Protein AF-A0A1I2RCR9-F1 (afdb_monomer_lite)

Structure (mmCIF, N/CA/C/O backbone):
data_AF-A0A1I2RCR9-F1
#
_entry.id   AF-A0A1I2RCR9-F1
#
loop_
_atom_site.group_PDB
_atom_site.id
_atom_site.type_symbol
_atom_site.label_atom_id
_atom_site.label_alt_id
_atom_site.label_comp_id
_atom_site.label_asym_id
_atom_site.label_entity_id
_atom_site.label_seq_id
_atom_site.pdbx_PDB_ins_code
_atom_site.Cartn_x
_atom_site.Cartn_y
_atom_site.Cartn_z
_atom_site.occupancy
_atom_site.B_iso_or_equiv
_atom_site.auth_seq_id
_atom_site.auth_comp_id
_atom_site.auth_asym_id
_atom_site.auth_atom_id
_atom_site.pdbx_PDB_model_num
ATOM 1 N N . MET A 1 1 ? -7.537 3.005 23.509 1.00 64.56 1 MET A N 1
ATOM 2 C CA . MET A 1 1 ? -8.483 3.234 22.389 1.00 64.56 1 MET A CA 1
ATOM 3 C C . MET A 1 1 ? -7.760 2.767 21.145 1.00 64.56 1 MET A C 1
ATOM 5 O O . MET A 1 1 ? -6.593 3.099 21.031 1.00 64.56 1 MET A O 1
ATOM 9 N N . LYS A 1 2 ? -8.377 1.941 20.295 1.00 74.44 2 LYS A N 1
ATOM 10 C CA . LYS A 1 2 ? -7.700 1.404 19.105 1.00 74.44 2 LYS A CA 1
ATOM 11 C C . LYS A 1 2 ? -7.547 2.512 18.062 1.00 74.44 2 LYS A C 1
ATOM 13 O O . LYS A 1 2 ? -8.549 3.149 17.750 1.00 74.44 2 LYS A O 1
ATOM 18 N N . LYS A 1 3 ? -6.338 2.720 17.545 1.00 83.75 3 LYS A N 1
ATOM 19 C CA . LYS A 1 3 ? -6.055 3.643 16.440 1.00 83.75 3 LYS A CA 1
ATOM 20 C C . LYS A 1 3 ? -5.498 2.870 15.253 1.00 83.75 3 LYS A C 1
ATOM 22 O O . LYS A 1 3 ? -4.834 1.857 15.441 1.00 83.75 3 LYS A O 1
ATOM 27 N N . TYR A 1 4 ? -5.767 3.356 14.052 1.00 84.75 4 TYR A N 1
ATOM 28 C CA . TYR A 1 4 ? -5.251 2.796 12.808 1.00 84.75 4 TYR A CA 1
ATOM 29 C C . TYR A 1 4 ? -4.322 3.808 12.152 1.00 84.75 4 TYR A C 1
ATOM 31 O O . TYR A 1 4 ? -4.678 4.981 12.041 1.00 84.75 4 TYR A O 1
ATOM 39 N N . VAL A 1 5 ? -3.164 3.355 11.696 1.00 84.38 5 VAL A N 1
ATOM 40 C CA . VAL A 1 5 ? -2.170 4.178 11.007 1.00 84.38 5 VAL A CA 1
ATOM 41 C C . VAL A 1 5 ? -2.129 3.785 9.545 1.00 84.38 5 VAL A C 1
ATOM 43 O O . VAL A 1 5 ? -2.072 2.601 9.224 1.00 84.38 5 VAL A O 1
ATOM 46 N N . LEU A 1 6 ? -2.176 4.790 8.672 1.00 84.81 6 LEU A N 1
ATOM 47 C CA . LEU A 1 6 ? -1.880 4.674 7.250 1.00 84.81 6 LEU A CA 1
ATOM 48 C C . LEU A 1 6 ? -0.476 5.217 7.003 1.00 84.81 6 LEU A C 1
ATOM 50 O O . LEU A 1 6 ? -0.173 6.359 7.374 1.00 84.81 6 LEU A O 1
ATOM 54 N N . GLY A 1 7 ? 0.348 4.445 6.309 1.00 82.75 7 GLY A N 1
ATOM 55 C CA . GLY A 1 7 ? 1.680 4.904 5.954 1.00 82.75 7 GLY A CA 1
ATOM 56 C C . GLY A 1 7 ? 2.276 4.185 4.761 1.00 82.75 7 GLY A C 1
ATOM 57 O O . GLY A 1 7 ? 1.818 3.120 4.344 1.00 82.75 7 GLY A O 1
ATOM 58 N N . TRP A 1 8 ? 3.321 4.810 4.230 1.00 79.69 8 TRP A N 1
ATOM 59 C CA . TRP A 1 8 ? 4.216 4.206 3.257 1.00 79.69 8 TRP A CA 1
ATOM 60 C C . TRP A 1 8 ? 5.441 3.664 3.987 1.00 79.69 8 TRP A C 1
ATOM 62 O O . TRP A 1 8 ? 6.016 4.352 4.831 1.00 79.69 8 TRP A O 1
ATOM 72 N N . GLN A 1 9 ? 5.854 2.453 3.640 1.00 76.00 9 GLN A N 1
ATOM 73 C CA . GLN A 1 9 ? 7.101 1.861 4.102 1.00 76.00 9 GLN A CA 1
ATOM 74 C C . GLN A 1 9 ? 8.016 1.627 2.901 1.00 76.00 9 GLN A C 1
ATOM 76 O O . GLN A 1 9 ? 7.599 1.074 1.879 1.00 76.00 9 GLN A O 1
ATOM 81 N N . THR A 1 10 ? 9.263 2.068 3.000 1.00 65.62 10 THR A N 1
ATOM 82 C CA . THR A 1 10 ? 10.332 1.679 2.078 1.00 65.62 10 THR A CA 1
ATOM 83 C C . THR A 1 10 ? 10.786 0.276 2.455 1.00 65.62 10 THR A C 1
ATOM 85 O O . THR A 1 10 ? 11.050 -0.022 3.618 1.00 65.62 10 THR A O 1
ATOM 88 N N . THR A 1 11 ? 10.795 -0.634 1.490 1.00 62.06 11 THR A N 1
ATOM 89 C CA . THR A 1 11 ? 11.046 -2.044 1.789 1.00 62.06 11 THR A CA 1
ATOM 90 C C . THR A 1 11 ? 12.546 -2.266 1.904 1.00 62.06 11 THR A C 1
ATOM 92 O O . THR A 1 11 ? 13.232 -2.359 0.891 1.00 62.06 11 THR A O 1
ATOM 95 N N . GLU A 1 12 ? 13.076 -2.435 3.115 1.00 51.66 12 GLU A N 1
ATOM 96 C CA . GLU A 1 12 ? 14.262 -3.277 3.259 1.00 51.66 12 GLU A CA 1
ATOM 97 C C . GLU A 1 12 ? 13.791 -4.707 2.978 1.00 51.66 12 GLU A C 1
ATOM 99 O O . GLU A 1 12 ? 13.144 -5.336 3.820 1.00 51.66 12 GLU A O 1
ATOM 104 N N . CYS A 1 13 ? 13.994 -5.191 1.745 1.00 46.47 13 CYS A N 1
ATOM 105 C CA . CYS A 1 13 ? 13.607 -6.547 1.368 1.00 46.47 13 CYS A CA 1
ATOM 106 C C . CYS A 1 13 ? 14.036 -7.528 2.467 1.00 46.47 13 CYS A C 1
ATOM 108 O O . CYS A 1 13 ? 15.226 -7.653 2.747 1.00 46.47 13 CYS A O 1
ATOM 110 N N . TYR A 1 14 ? 13.061 -8.239 3.040 1.00 43.44 14 TYR A N 1
ATOM 111 C CA . TYR A 1 14 ? 13.222 -9.272 4.074 1.00 43.44 14 TYR A CA 1
ATOM 112 C C . TYR A 1 14 ? 13.350 -8.826 5.548 1.00 43.44 14 TYR A C 1
ATOM 114 O O . TYR A 1 14 ? 13.923 -9.562 6.352 1.00 43.44 14 TYR A O 1
ATOM 122 N N . GLY A 1 15 ? 12.752 -7.706 5.958 1.00 40.78 15 GLY A N 1
ATOM 123 C CA . GLY A 1 15 ? 12.534 -7.392 7.380 1.00 40.78 15 GLY A CA 1
ATOM 124 C C . GLY A 1 15 ? 11.124 -7.753 7.862 1.00 40.78 15 GLY A C 1
ATOM 125 O O . GLY A 1 15 ? 10.170 -7.061 7.530 1.00 40.78 15 GLY A O 1
ATOM 126 N N . SER A 1 16 ? 10.970 -8.811 8.665 1.00 40.97 16 SER A N 1
ATOM 127 C CA . SER A 1 16 ? 9.686 -9.318 9.203 1.00 40.97 16 SER A CA 1
ATOM 128 C C . SER A 1 16 ? 8.973 -8.405 10.209 1.00 40.97 16 SER A C 1
ATOM 130 O O . SER A 1 16 ? 8.082 -8.863 10.917 1.00 40.97 16 SER A O 1
ATOM 132 N N . TYR A 1 17 ? 9.364 -7.147 10.325 1.00 45.81 17 TYR A N 1
ATOM 133 C CA . TYR A 1 17 ? 8.777 -6.209 11.266 1.00 45.81 17 TYR A CA 1
ATOM 134 C C . TYR A 1 17 ? 8.761 -4.848 10.593 1.00 45.81 17 TYR A C 1
ATOM 136 O O . TYR A 1 17 ? 9.738 -4.473 9.946 1.00 45.81 17 TYR A O 1
ATOM 144 N N . LEU A 1 18 ? 7.643 -4.138 10.732 1.00 48.47 18 LEU A N 1
ATOM 145 C CA . LEU A 1 18 ? 7.477 -2.729 10.377 1.00 48.47 18 LEU A CA 1
ATOM 146 C C . LEU A 1 18 ? 8.472 -1.886 11.194 1.00 48.47 18 LEU A C 1
ATOM 148 O O . LEU A 1 18 ? 8.097 -1.228 12.154 1.00 48.47 18 LEU A O 1
ATOM 152 N N . GLN A 1 19 ? 9.766 -1.974 10.891 1.00 42.34 19 GLN A N 1
ATOM 153 C CA . GLN A 1 19 ? 10.791 -1.173 11.538 1.00 42.34 19 GLN A CA 1
ATOM 154 C C . GLN A 1 19 ? 10.815 0.199 10.874 1.00 42.34 19 GLN A C 1
ATOM 156 O O . GLN A 1 19 ? 11.082 0.321 9.682 1.00 42.34 19 GLN A O 1
ATOM 161 N N . SER A 1 20 ? 10.487 1.189 11.707 1.00 44.06 20 SER A N 1
ATOM 162 C CA . SER A 1 20 ? 10.472 2.635 11.482 1.00 44.06 20 SER A CA 1
ATOM 163 C C . SER A 1 20 ? 9.671 3.118 10.275 1.00 44.06 20 SER A C 1
ATOM 165 O O . SER A 1 20 ? 10.081 3.025 9.120 1.00 44.06 20 SER A O 1
ATOM 167 N N . LEU A 1 21 ? 8.533 3.735 10.582 1.00 49.56 21 LEU A N 1
ATOM 168 C CA . LEU A 1 21 ? 7.771 4.530 9.636 1.00 49.56 21 LEU A CA 1
ATOM 169 C C . LEU A 1 21 ? 8.546 5.809 9.327 1.00 49.56 21 LEU A C 1
ATOM 171 O O . LEU A 1 21 ? 8.487 6.771 10.086 1.00 49.56 21 LEU A O 1
ATOM 175 N N . ASP A 1 22 ? 9.239 5.859 8.194 1.00 46.59 22 ASP A N 1
ATOM 176 C CA . ASP A 1 22 ? 9.844 7.119 7.741 1.00 46.59 22 ASP A CA 1
ATOM 177 C C . ASP A 1 22 ? 8.773 8.174 7.382 1.00 46.59 22 ASP A C 1
ATOM 179 O O . ASP A 1 22 ? 9.067 9.370 7.317 1.00 46.59 22 ASP A O 1
ATOM 183 N N . LYS A 1 23 ? 7.510 7.755 7.184 1.00 52.72 23 LYS A N 1
ATOM 184 C CA . LYS A 1 23 ? 6.342 8.627 6.977 1.00 52.72 23 LYS A CA 1
ATOM 185 C C . LYS A 1 23 ? 5.047 8.022 7.531 1.00 52.72 23 LYS A C 1
ATOM 187 O O . LYS A 1 23 ? 4.285 7.372 6.809 1.00 52.72 23 LYS A O 1
ATOM 192 N N . GLU A 1 24 ? 4.725 8.328 8.784 1.00 59.59 24 GLU A N 1
ATOM 193 C CA . GLU A 1 24 ? 3.323 8.334 9.216 1.00 59.59 24 GLU A CA 1
ATOM 194 C C . GLU A 1 24 ? 2.549 9.316 8.334 1.00 59.59 24 GLU A C 1
ATOM 196 O O . GLU A 1 24 ? 2.867 10.506 8.275 1.00 59.59 24 GLU A O 1
ATOM 201 N N . THR A 1 25 ? 1.573 8.815 7.577 1.00 65.00 25 THR A N 1
ATOM 202 C CA . THR A 1 25 ? 0.829 9.662 6.636 1.00 65.00 25 THR A CA 1
ATOM 203 C C . THR A 1 25 ? -0.461 10.168 7.276 1.00 65.00 25 THR A C 1
ATOM 205 O O . THR A 1 25 ? -0.827 11.325 7.065 1.00 65.00 25 THR A O 1
ATOM 208 N N . ALA A 1 26 ? -1.133 9.334 8.081 1.00 79.44 26 ALA A N 1
ATOM 209 C CA . ALA A 1 26 ? -2.299 9.727 8.872 1.00 79.44 26 ALA A CA 1
ATOM 210 C C . ALA A 1 26 ? -2.688 8.683 9.940 1.00 79.44 26 ALA A C 1
ATOM 212 O O . ALA A 1 26 ? -2.534 7.480 9.728 1.00 79.44 26 ALA A O 1
ATOM 213 N N . GLU A 1 27 ? -3.286 9.156 11.038 1.00 86.19 27 GLU A N 1
ATOM 214 C CA . GLU A 1 27 ? -3.943 8.344 12.073 1.00 86.19 27 GLU A CA 1
ATOM 215 C C . GLU A 1 27 ? -5.473 8.428 11.966 1.00 86.19 27 GLU A C 1
ATOM 217 O O . GLU A 1 27 ? -6.027 9.479 11.631 1.00 86.19 27 GLU A O 1
ATOM 222 N N . PHE A 1 28 ? -6.163 7.341 12.317 1.00 88.88 28 PHE A N 1
ATOM 223 C CA . PHE A 1 28 ? -7.622 7.235 12.276 1.00 88.88 28 PHE A CA 1
ATOM 224 C C . PHE A 1 28 ? -8.180 6.508 13.501 1.00 88.88 28 PHE A C 1
ATOM 226 O O . PHE A 1 28 ? -7.619 5.514 13.966 1.00 88.88 28 PHE A O 1
ATOM 233 N N . ASP A 1 29 ? -9.355 6.933 13.968 1.00 89.06 29 ASP A N 1
ATOM 234 C CA . ASP A 1 29 ? -10.048 6.299 15.099 1.00 89.06 29 ASP A CA 1
ATOM 235 C C . ASP A 1 29 ? -10.746 4.984 14.709 1.00 89.06 29 ASP A C 1
ATOM 237 O O . ASP A 1 29 ? -11.167 4.202 15.566 1.00 89.06 29 ASP A O 1
ATOM 241 N N . ASN A 1 30 ? -10.923 4.726 13.408 1.00 89.31 30 ASN A N 1
ATOM 242 C CA . ASN A 1 30 ? -11.547 3.502 12.920 1.00 89.31 30 ASN A CA 1
ATOM 243 C C . ASN A 1 30 ? -11.029 3.056 11.545 1.00 89.31 30 ASN A C 1
ATOM 245 O O . ASN A 1 30 ? -10.624 3.854 10.702 1.00 89.31 30 ASN A O 1
ATOM 249 N N . LEU A 1 31 ? -11.137 1.748 11.297 1.00 88.56 31 LEU A N 1
ATOM 250 C CA . LEU A 1 31 ? -10.667 1.107 10.068 1.00 88.56 31 LEU A CA 1
ATOM 251 C C . LEU A 1 31 ? -11.378 1.616 8.806 1.00 88.56 31 LEU A C 1
ATOM 253 O O . LEU A 1 31 ? -10.799 1.613 7.723 1.00 88.56 31 LEU A O 1
ATOM 257 N N . LYS A 1 32 ? -12.645 2.035 8.913 1.00 91.69 32 LYS A N 1
ATOM 258 C CA . LYS A 1 32 ? -13.416 2.503 7.754 1.00 91.69 32 LYS A CA 1
ATOM 259 C C . LYS A 1 32 ? -12.834 3.804 7.201 1.00 91.69 32 LYS A C 1
ATOM 261 O O . LYS A 1 32 ? -12.738 3.949 5.985 1.00 91.69 32 LYS A O 1
ATOM 266 N N . GLU A 1 33 ? -12.446 4.725 8.075 1.00 91.69 33 GLU A N 1
ATOM 267 C CA . GLU A 1 33 ? -11.780 5.971 7.689 1.00 91.69 33 GLU A CA 1
ATOM 268 C C . GLU A 1 33 ? -10.384 5.714 7.125 1.00 91.69 33 GLU A C 1
ATOM 270 O O . GLU A 1 33 ? -10.071 6.230 6.052 1.00 91.69 33 GLU A O 1
ATOM 275 N N . ALA A 1 34 ? -9.605 4.837 7.767 1.00 89.56 34 ALA A N 1
ATOM 276 C CA . ALA A 1 34 ? -8.291 4.436 7.267 1.00 89.56 34 ALA A CA 1
ATOM 277 C C . ALA A 1 34 ? -8.374 3.837 5.851 1.00 89.56 34 ALA A C 1
ATOM 279 O O . ALA A 1 34 ? -7.610 4.223 4.970 1.00 89.56 34 ALA A O 1
ATOM 280 N N . LYS A 1 35 ? -9.359 2.966 5.583 1.00 89.75 35 LYS A N 1
ATOM 281 C CA . LYS A 1 35 ? -9.598 2.388 4.246 1.00 89.75 35 LYS A CA 1
ATOM 282 C C . LYS A 1 35 ? -10.003 3.431 3.207 1.00 89.75 35 LYS A C 1
ATOM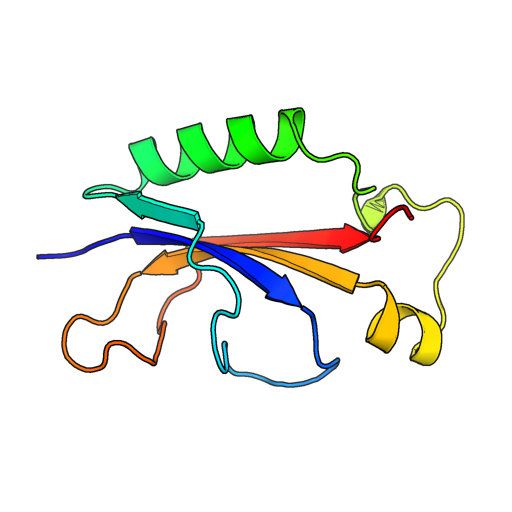 284 O O . LYS A 1 35 ? -9.524 3.392 2.079 1.00 89.75 35 LYS A O 1
ATOM 289 N N . ALA A 1 36 ? -10.849 4.393 3.577 1.00 91.31 36 ALA A N 1
ATOM 290 C CA . ALA A 1 36 ? -11.219 5.475 2.667 1.00 91.31 36 ALA A CA 1
ATOM 291 C C . ALA A 1 36 ? -10.017 6.371 2.312 1.00 91.31 36 ALA A C 1
ATOM 293 O O . ALA A 1 36 ? -9.904 6.834 1.175 1.00 91.31 36 ALA A O 1
ATOM 294 N N . ALA A 1 37 ? -9.118 6.611 3.271 1.00 89.81 37 ALA A N 1
ATOM 295 C CA . ALA A 1 37 ? -7.876 7.340 3.037 1.00 89.81 37 ALA A CA 1
ATOM 296 C C . ALA A 1 37 ? -6.884 6.531 2.192 1.00 89.81 37 ALA A C 1
ATOM 298 O O . ALA A 1 37 ? -6.303 7.089 1.266 1.00 89.81 37 ALA A O 1
ATOM 299 N N . PHE A 1 38 ? -6.767 5.226 2.437 1.00 88.88 38 PHE A N 1
ATOM 300 C CA . PHE A 1 38 ? -5.967 4.306 1.629 1.00 88.88 38 PHE A CA 1
ATOM 301 C C . PHE A 1 38 ? -6.393 4.348 0.158 1.00 88.88 38 PHE A C 1
ATOM 303 O O . PHE A 1 38 ? -5.574 4.640 -0.706 1.00 88.88 38 PHE A O 1
ATOM 310 N N . ASP A 1 39 ? -7.688 4.205 -0.140 1.00 88.38 39 ASP A N 1
ATOM 311 C CA . ASP A 1 39 ? -8.205 4.296 -1.515 1.00 88.38 39 ASP A CA 1
ATOM 312 C C . ASP A 1 39 ? -7.931 5.656 -2.177 1.00 88.38 39 ASP A C 1
ATOM 314 O O . ASP A 1 39 ? -7.794 5.755 -3.400 1.00 88.38 39 ASP A O 1
ATOM 318 N N . LYS A 1 40 ? -7.907 6.735 -1.388 1.00 88.56 40 LYS A N 1
ATOM 319 C CA . LYS A 1 40 ? -7.587 8.077 -1.881 1.00 88.56 40 LYS A CA 1
ATOM 320 C C . LYS A 1 40 ? -6.099 8.201 -2.197 1.00 88.56 40 LYS A C 1
ATOM 322 O O . LYS A 1 40 ? -5.765 8.745 -3.247 1.00 88.56 40 LYS A O 1
ATOM 327 N N . GLU A 1 41 ? -5.244 7.688 -1.322 1.00 86.12 41 GLU A N 1
ATOM 328 C CA . GLU A 1 41 ? -3.794 7.655 -1.506 1.00 86.12 41 GLU A CA 1
ATOM 329 C C . GLU A 1 41 ? -3.427 6.823 -2.740 1.00 86.12 41 GLU A C 1
ATOM 331 O O . GLU A 1 41 ? -2.668 7.283 -3.589 1.00 86.12 41 GLU A O 1
ATOM 336 N N . LEU A 1 42 ? -4.081 5.672 -2.935 1.00 83.19 42 LEU A N 1
ATOM 337 C CA . LEU A 1 42 ? -3.934 4.847 -4.138 1.00 83.19 42 LEU A CA 1
ATOM 338 C C . LEU A 1 42 ? -4.291 5.572 -5.434 1.00 83.19 42 LEU A C 1
ATOM 340 O O . LEU A 1 42 ? -3.669 5.352 -6.466 1.00 83.19 42 LEU A O 1
ATOM 344 N N . LYS A 1 43 ? -5.303 6.439 -5.411 1.00 84.81 43 LYS A N 1
ATOM 345 C CA . LYS A 1 43 ? -5.679 7.229 -6.593 1.00 84.81 43 LYS A CA 1
ATOM 346 C C . LYS A 1 43 ? -4.748 8.415 -6.831 1.00 84.81 43 LYS A C 1
ATOM 348 O O . LYS A 1 43 ? -4.752 8.968 -7.928 1.00 84.81 43 LYS A O 1
ATOM 353 N N . ALA A 1 44 ? -4.032 8.851 -5.799 1.00 85.00 44 ALA A N 1
ATOM 354 C CA . ALA A 1 44 ? -3.138 9.999 -5.850 1.00 85.00 44 ALA A CA 1
ATOM 355 C C . ALA A 1 44 ? -1.687 9.603 -6.149 1.00 85.00 44 ALA A C 1
ATOM 357 O O . ALA A 1 44 ? -0.946 10.414 -6.712 1.00 85.00 44 ALA A O 1
ATOM 358 N N . THR A 1 45 ? -1.281 8.386 -5.777 1.00 83.50 45 THR A N 1
ATOM 359 C CA . THR A 1 45 ? 0.077 7.905 -6.008 1.00 83.50 45 THR A CA 1
ATOM 360 C C . THR A 1 45 ? 0.363 7.761 -7.497 1.00 83.50 45 THR A C 1
ATOM 362 O O . THR A 1 45 ? -0.508 7.438 -8.306 1.00 83.50 45 THR A O 1
ATOM 365 N N . ARG A 1 46 ? 1.617 8.029 -7.859 1.00 85.50 46 ARG A N 1
ATOM 366 C CA . ARG A 1 46 ? 2.137 7.780 -9.205 1.00 85.50 46 ARG A CA 1
ATOM 367 C C . ARG A 1 46 ? 2.774 6.408 -9.330 1.00 85.50 46 ARG A C 1
ATOM 369 O O . ARG A 1 46 ? 3.169 6.072 -10.435 1.00 85.50 46 ARG A O 1
ATOM 376 N N . ASN A 1 47 ? 2.897 5.662 -8.235 1.00 87.50 47 ASN A N 1
ATOM 377 C CA . ASN A 1 47 ? 3.572 4.371 -8.187 1.00 87.50 47 ASN A CA 1
ATOM 378 C C . ASN A 1 47 ? 2.764 3.294 -8.923 1.00 87.50 47 ASN A C 1
ATOM 380 O O . ASN A 1 47 ? 1.531 3.312 -8.909 1.00 87.50 47 ASN A O 1
ATOM 384 N N . THR A 1 48 ? 3.454 2.336 -9.536 1.00 88.81 48 THR A N 1
ATOM 385 C CA . THR A 1 48 ? 2.809 1.209 -10.226 1.00 88.81 48 THR A CA 1
ATOM 386 C C . THR A 1 48 ? 2.584 0.086 -9.232 1.00 88.81 48 THR A C 1
ATOM 388 O O . THR A 1 48 ? 3.467 -0.218 -8.441 1.00 88.81 48 THR A O 1
ATOM 391 N N . LYS A 1 49 ? 1.427 -0.570 -9.242 1.00 87.69 49 LYS A N 1
ATOM 392 C CA . LYS A 1 49 ? 1.244 -1.763 -8.413 1.00 87.69 49 LYS A CA 1
ATOM 393 C C . LYS A 1 49 ? 2.179 -2.871 -8.900 1.00 87.69 49 LYS A C 1
ATOM 395 O O . LYS A 1 49 ? 2.258 -3.102 -10.101 1.00 87.69 49 LYS A O 1
ATOM 400 N N . VAL A 1 50 ? 2.861 -3.581 -8.000 1.00 86.38 5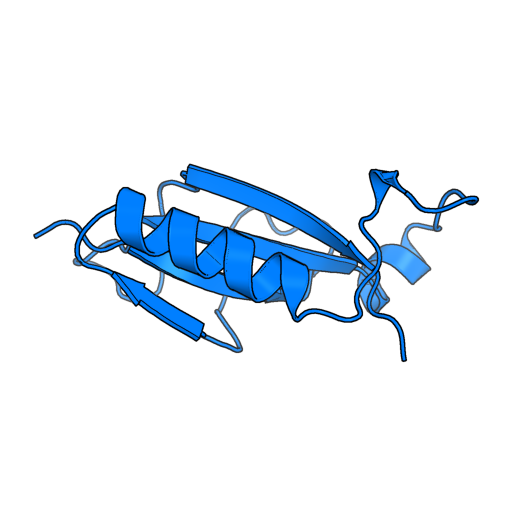0 VAL A N 1
ATOM 401 C CA . VAL A 1 50 ? 3.832 -4.621 -8.406 1.00 86.38 50 VAL A CA 1
ATOM 402 C C . VAL A 1 50 ? 3.174 -5.718 -9.253 1.00 86.38 50 VAL A C 1
ATOM 404 O O . VAL A 1 50 ? 3.783 -6.208 -10.196 1.00 86.38 50 VAL A O 1
ATOM 407 N N . SER A 1 51 ? 1.903 -6.048 -8.991 1.00 87.50 51 SER A N 1
ATOM 408 C CA . SER A 1 51 ? 1.133 -7.001 -9.810 1.00 87.50 51 SER A CA 1
ATOM 409 C C . SER A 1 51 ? 0.875 -6.548 -11.248 1.00 87.50 51 SER A C 1
ATOM 411 O O . SER A 1 51 ? 0.473 -7.369 -12.069 1.00 87.50 51 SER A O 1
ATOM 413 N N . ASP A 1 52 ? 1.054 -5.258 -11.529 1.00 91.44 52 ASP A N 1
ATOM 414 C CA . ASP A 1 52 ? 0.743 -4.631 -12.812 1.00 91.44 52 ASP A CA 1
ATOM 415 C C . ASP A 1 52 ? 2.016 -4.346 -13.631 1.00 91.44 52 ASP A C 1
ATOM 417 O O . ASP A 1 52 ? 1.923 -3.806 -14.735 1.00 91.44 52 ASP A O 1
ATOM 421 N N . LEU A 1 53 ? 3.200 -4.700 -13.111 1.00 90.06 53 LEU A N 1
ATOM 422 C CA . LEU A 1 53 ? 4.455 -4.637 -13.860 1.00 90.06 53 LEU A CA 1
ATOM 423 C C . LEU A 1 53 ? 4.435 -5.648 -15.016 1.00 90.06 53 LEU A C 1
ATOM 425 O O . LEU A 1 53 ? 3.949 -6.771 -14.883 1.00 90.06 53 LEU A O 1
ATOM 429 N N . ASP A 1 54 ? 4.989 -5.256 -16.161 1.00 93.88 54 ASP A N 1
ATOM 430 C CA . ASP A 1 54 ? 5.133 -6.103 -17.351 1.00 93.88 54 ASP A CA 1
ATOM 431 C C . ASP A 1 54 ? 6.452 -6.898 -17.372 1.00 93.88 54 ASP A C 1
ATOM 433 O O . ASP A 1 54 ? 6.769 -7.577 -18.352 1.00 93.88 54 ASP A O 1
ATOM 437 N N . TYR A 1 55 ? 7.200 -6.845 -16.271 1.00 90.81 55 TYR A N 1
ATOM 438 C CA . TYR A 1 55 ? 8.445 -7.563 -16.035 1.00 90.81 55 TYR A CA 1
ATOM 439 C C . TYR A 1 55 ? 8.501 -8.098 -14.600 1.00 90.81 55 TYR A C 1
ATOM 441 O O . TYR A 1 55 ? 7.726 -7.695 -13.735 1.00 90.81 55 TYR A O 1
ATOM 449 N N . ASP A 1 56 ? 9.440 -9.009 -14.363 1.00 90.50 56 ASP A N 1
ATOM 450 C CA . ASP A 1 56 ? 9.730 -9.557 -13.041 1.00 90.50 56 ASP A CA 1
ATOM 451 C C . ASP A 1 56 ? 10.999 -8.874 -12.497 1.00 90.50 56 ASP A C 1
ATOM 453 O O . ASP A 1 56 ? 12.085 -9.123 -13.036 1.00 90.50 56 ASP A O 1
ATOM 457 N N . PRO A 1 57 ? 10.885 -7.940 -11.532 1.00 86.62 57 PRO A N 1
ATOM 458 C CA . PRO A 1 57 ? 12.033 -7.217 -11.000 1.00 86.62 57 PRO A CA 1
ATOM 459 C C . PRO A 1 57 ? 12.991 -8.159 -10.272 1.00 86.62 57 PRO A C 1
ATOM 461 O O . PRO A 1 57 ? 12.581 -9.039 -9.518 1.00 86.62 57 PRO A O 1
ATOM 464 N N . SER A 1 58 ? 14.292 -7.943 -10.445 1.00 87.62 58 SER A N 1
ATOM 465 C CA . SER A 1 58 ? 15.303 -8.663 -9.672 1.00 87.62 58 SER A CA 1
ATOM 466 C C . SER A 1 58 ? 15.239 -8.310 -8.182 1.00 87.62 58 SER A C 1
ATOM 468 O O . SER A 1 58 ? 14.715 -7.266 -7.787 1.00 87.62 58 SER A O 1
ATOM 470 N N . ASP A 1 59 ? 15.842 -9.155 -7.342 1.00 84.25 59 ASP A N 1
ATOM 471 C CA . ASP A 1 59 ? 15.954 -8.902 -5.900 1.00 84.25 59 ASP A CA 1
ATOM 472 C C . ASP A 1 59 ? 16.612 -7.547 -5.588 1.00 84.25 59 ASP A C 1
ATOM 474 O O . ASP A 1 59 ? 16.253 -6.897 -4.608 1.00 84.25 59 ASP A O 1
ATOM 478 N N . ASP A 1 60 ? 17.585 -7.129 -6.402 1.00 83.75 60 ASP A N 1
ATOM 479 C CA . ASP A 1 60 ? 18.286 -5.853 -6.239 1.00 83.75 60 ASP A CA 1
ATOM 480 C C . ASP A 1 60 ? 17.371 -4.673 -6.579 1.00 83.75 60 ASP A C 1
ATOM 482 O O . ASP A 1 60 ? 17.247 -3.726 -5.804 1.00 83.75 60 ASP A O 1
ATOM 486 N N . GLU A 1 61 ? 16.632 -4.763 -7.686 1.00 84.44 61 GLU A N 1
ATOM 487 C CA . GLU A 1 61 ? 15.688 -3.711 -8.053 1.00 84.44 61 GLU A CA 1
ATOM 488 C C . GLU A 1 61 ? 14.526 -3.630 -7.051 1.00 84.44 61 GLU A C 1
ATOM 490 O O . GLU A 1 61 ? 14.100 -2.527 -6.712 1.00 84.44 61 GLU A O 1
ATOM 495 N N . CYS A 1 62 ? 14.059 -4.763 -6.516 1.00 83.38 62 CYS A N 1
ATOM 496 C CA . CYS A 1 62 ? 13.065 -4.789 -5.442 1.00 83.38 62 CYS A CA 1
ATOM 497 C C . CYS A 1 62 ? 13.559 -4.066 -4.181 1.00 83.38 62 CYS A C 1
ATOM 499 O O . CYS A 1 62 ? 12.799 -3.303 -3.588 1.00 83.38 62 CYS A O 1
ATOM 501 N N . ARG A 1 63 ? 14.829 -4.250 -3.789 1.00 78.31 63 ARG A N 1
ATOM 502 C CA . ARG A 1 63 ? 15.422 -3.579 -2.611 1.00 78.31 63 ARG A CA 1
ATOM 503 C C . ARG A 1 63 ? 15.428 -2.066 -2.728 1.00 78.31 63 ARG A C 1
ATOM 505 O O . ARG A 1 63 ? 15.399 -1.380 -1.713 1.00 78.31 63 ARG A O 1
ATOM 512 N N . HIS A 1 64 ? 15.514 -1.558 -3.950 1.00 78.50 64 HIS A N 1
ATOM 513 C CA . HIS A 1 64 ? 15.674 -0.133 -4.196 1.00 78.50 64 HIS A CA 1
ATOM 514 C C . HIS A 1 64 ? 14.378 0.565 -4.603 1.00 78.50 64 HIS A C 1
ATOM 516 O O . HIS A 1 6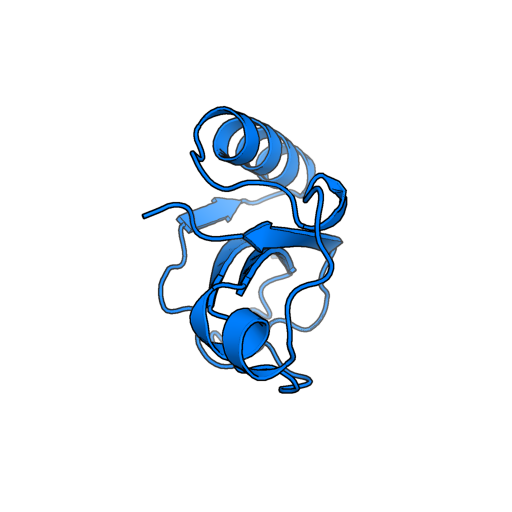4 ? 14.224 1.749 -4.317 1.00 78.50 64 HIS A O 1
ATOM 522 N N . ASN A 1 65 ? 13.439 -0.153 -5.222 1.00 82.69 65 ASN A N 1
ATOM 523 C CA . ASN A 1 65 ? 12.284 0.462 -5.878 1.00 82.69 65 ASN A CA 1
ATOM 524 C C . ASN A 1 65 ? 10.932 -0.038 -5.363 1.00 82.69 65 ASN A C 1
ATOM 526 O O . ASN A 1 65 ? 9.897 0.422 -5.844 1.00 82.69 65 ASN A O 1
ATOM 530 N N . LEU A 1 66 ? 10.903 -0.958 -4.395 1.00 83.44 66 LEU A N 1
ATOM 531 C CA . LEU A 1 66 ? 9.656 -1.448 -3.815 1.00 83.44 66 LEU A CA 1
ATOM 532 C C . LEU A 1 66 ? 9.295 -0.649 -2.559 1.00 83.44 66 LEU A C 1
ATOM 534 O O . LEU A 1 66 ? 10.086 -0.500 -1.624 1.00 83.44 66 LEU A O 1
ATOM 538 N N . THR A 1 67 ? 8.057 -0.176 -2.509 1.00 81.50 67 THR A N 1
ATOM 539 C CA . THR A 1 67 ? 7.437 0.425 -1.328 1.00 81.50 67 THR A CA 1
ATOM 540 C C . THR A 1 67 ? 6.098 -0.240 -1.048 1.00 81.50 67 THR A C 1
ATOM 542 O O . THR A 1 67 ? 5.447 -0.766 -1.949 1.00 81.50 67 THR A O 1
ATOM 545 N N . ASN A 1 68 ? 5.668 -0.219 0.203 1.00 83.69 68 ASN A N 1
ATOM 546 C CA . ASN A 1 68 ? 4.392 -0.766 0.621 1.00 83.69 68 ASN A CA 1
ATOM 547 C C . ASN A 1 68 ? 3.499 0.348 1.173 1.00 83.69 68 ASN A C 1
ATOM 549 O O . ASN A 1 68 ? 3.958 1.150 1.985 1.00 83.69 68 ASN A O 1
ATOM 553 N N . LEU A 1 69 ? 2.235 0.391 0.748 1.00 84.19 69 LEU A N 1
ATOM 554 C CA . LEU A 1 69 ? 1.201 1.160 1.442 1.00 84.19 69 LEU A CA 1
ATOM 555 C C . LEU A 1 69 ? 0.464 0.205 2.373 1.00 84.19 69 LEU A C 1
ATOM 557 O O . LEU A 1 69 ? -0.045 -0.819 1.907 1.00 84.19 69 LEU A O 1
ATOM 561 N N . TYR A 1 70 ? 0.348 0.559 3.649 1.00 84.12 70 TYR A N 1
ATOM 562 C CA . TYR A 1 70 ? -0.307 -0.286 4.643 1.00 84.12 70 TYR A CA 1
ATOM 563 C C . TYR A 1 70 ? -1.260 0.495 5.549 1.00 84.12 70 TYR A C 1
ATOM 565 O O . TYR A 1 70 ? -1.116 1.698 5.762 1.00 84.12 70 TYR A O 1
ATOM 573 N N . ILE A 1 71 ? -2.223 -0.233 6.111 1.00 86.12 71 ILE A N 1
ATOM 574 C CA . ILE A 1 71 ? -2.978 0.145 7.302 1.00 86.12 71 ILE A CA 1
ATOM 575 C C . ILE A 1 71 ? -2.597 -0.836 8.403 1.00 86.12 71 ILE A C 1
ATOM 577 O O . ILE A 1 71 ? -2.761 -2.045 8.219 1.00 86.12 71 ILE A O 1
ATOM 581 N N . ALA A 1 72 ? -2.156 -0.331 9.548 1.00 83.38 72 ALA A N 1
ATOM 582 C CA . ALA A 1 72 ? -1.890 -1.157 10.718 1.00 83.38 72 ALA A CA 1
ATOM 583 C C . ALA A 1 72 ? -2.597 -0.623 11.965 1.00 83.38 72 ALA A C 1
ATOM 585 O O . ALA A 1 72 ? -2.906 0.567 12.060 1.00 83.38 72 ALA A O 1
ATOM 586 N N . LEU A 1 73 ? -2.873 -1.510 12.917 1.00 80.44 73 LEU A N 1
ATOM 587 C CA . LEU A 1 73 ? -3.308 -1.118 14.250 1.00 80.44 73 LEU A CA 1
ATOM 588 C C . LEU A 1 73 ? -2.101 -0.552 15.010 1.00 80.44 73 LEU A C 1
ATOM 590 O O . LEU A 1 73 ? -1.091 -1.237 15.148 1.00 80.44 73 LEU A O 1
ATOM 594 N N . ALA A 1 74 ? -2.204 0.687 15.488 1.00 73.19 74 ALA A N 1
ATOM 595 C CA . ALA A 1 74 ? -1.195 1.251 16.375 1.00 73.19 74 ALA A CA 1
ATOM 596 C C . ALA A 1 74 ? -1.271 0.535 17.724 1.00 73.19 74 ALA A C 1
ATOM 598 O O . ALA A 1 74 ? -2.332 0.555 18.367 1.00 73.19 74 ALA A O 1
ATOM 599 N N . ASP A 1 75 ? -0.165 -0.075 18.147 1.00 65.62 75 ASP A N 1
ATOM 600 C CA . ASP A 1 75 ? -0.018 -0.441 19.545 1.00 65.62 75 ASP A CA 1
ATOM 601 C C . ASP A 1 75 ? 0.155 0.852 20.347 1.00 65.62 75 ASP A C 1
ATOM 603 O O . ASP A 1 75 ? 1.050 1.655 20.109 1.00 65.62 75 ASP A O 1
ATOM 607 N N . THR A 1 76 ? -0.775 1.103 21.262 1.00 58.47 76 THR A N 1
ATOM 608 C CA . THR A 1 76 ? -0.761 2.314 22.089 1.00 58.47 76 THR A CA 1
ATOM 609 C C . THR A 1 76 ? 0.160 2.190 23.304 1.00 58.47 76 THR A C 1
ATOM 611 O O . THR A 1 76 ? 0.230 3.136 24.090 1.00 58.47 76 THR A O 1
ATOM 614 N N . GLU A 1 77 ? 0.789 1.028 23.516 1.00 57.66 77 GLU A N 1
ATOM 615 C CA . GLU A 1 77 ? 1.782 0.814 24.578 1.00 57.66 77 GLU A CA 1
ATOM 616 C C . GLU A 1 77 ? 3.228 0.976 24.083 1.00 57.66 77 GLU A C 1
ATOM 618 O O . GLU A 1 77 ? 4.095 1.354 24.876 1.00 57.66 77 GLU A O 1
ATOM 623 N N . ASP A 1 78 ? 3.472 0.777 22.786 1.00 56.03 78 ASP A N 1
ATOM 624 C CA . ASP A 1 78 ? 4.755 1.008 22.128 1.00 56.03 78 ASP A CA 1
ATOM 625 C C . ASP A 1 78 ? 4.514 1.697 20.775 1.00 56.03 78 ASP A C 1
ATOM 627 O O . ASP A 1 78 ? 4.181 1.047 19.785 1.00 56.03 78 ASP A O 1
ATOM 631 N N . ASP A 1 79 ? 4.714 3.023 20.727 1.00 52.53 79 ASP A N 1
ATOM 632 C CA . ASP A 1 79 ? 4.558 3.877 19.530 1.00 52.53 79 ASP A CA 1
ATOM 633 C C . ASP A 1 79 ? 5.458 3.443 18.342 1.00 52.53 79 ASP A C 1
ATOM 635 O O . ASP A 1 79 ? 5.501 4.105 17.305 1.00 52.53 79 ASP A O 1
ATOM 639 N N . THR A 1 80 ? 6.234 2.364 18.490 1.00 50.59 80 THR A N 1
ATOM 640 C CA . THR A 1 80 ? 7.184 1.868 17.492 1.00 50.59 80 THR A CA 1
ATOM 641 C C . THR A 1 80 ? 6.837 0.504 16.897 1.00 50.59 80 THR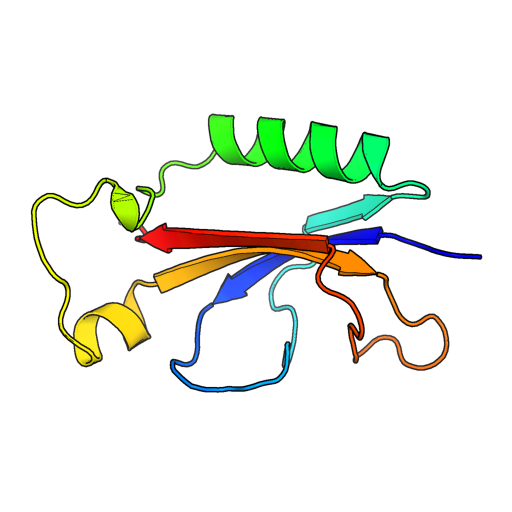 A C 1
ATOM 643 O O . THR A 1 80 ? 7.465 0.120 15.905 1.00 50.59 80 THR A O 1
ATOM 646 N N . VAL A 1 81 ? 5.847 -0.221 17.436 1.00 52.69 81 VAL A N 1
ATOM 647 C CA . VAL A 1 81 ? 5.503 -1.577 16.981 1.00 52.69 81 VAL A CA 1
ATOM 648 C C . VAL A 1 81 ? 4.048 -1.643 16.526 1.00 52.69 81 VAL A C 1
ATOM 650 O O . VAL A 1 81 ? 3.110 -1.446 17.287 1.00 52.69 81 VAL A O 1
ATOM 653 N N . PHE A 1 82 ? 3.855 -1.967 15.252 1.00 60.50 82 PHE A N 1
ATOM 654 C CA . PHE A 1 82 ? 2.538 -2.196 14.670 1.00 60.50 82 PHE A CA 1
ATOM 655 C C . PHE A 1 82 ? 2.290 -3.704 14.601 1.00 60.50 82 PHE A C 1
ATOM 657 O O . PHE A 1 82 ? 2.901 -4.396 13.785 1.00 60.50 82 PHE A O 1
ATOM 664 N N . GLU A 1 83 ? 1.441 -4.219 15.491 1.00 54.38 83 GLU A N 1
ATOM 665 C CA . GLU A 1 83 ? 1.248 -5.667 15.663 1.00 54.38 83 GLU A CA 1
ATOM 666 C C . GLU A 1 83 ? 0.390 -6.302 14.557 1.00 54.38 83 GLU A C 1
ATOM 668 O O . GLU A 1 83 ? 0.679 -7.415 14.119 1.00 54.38 83 GLU A O 1
ATOM 673 N N . ASP A 1 84 ? -0.627 -5.587 14.063 1.00 65.94 84 ASP A N 1
ATOM 674 C CA . ASP A 1 84 ? -1.628 -6.133 13.142 1.00 65.94 84 ASP A CA 1
ATOM 675 C C . ASP A 1 84 ? -1.752 -5.280 11.871 1.00 65.94 84 ASP A C 1
ATOM 677 O O . ASP A 1 84 ? -2.347 -4.197 11.874 1.00 65.94 84 ASP A O 1
ATOM 681 N N . VAL A 1 85 ? -1.221 -5.787 10.753 1.00 68.50 85 VAL A N 1
ATOM 682 C CA . VAL A 1 85 ? -1.447 -5.206 9.421 1.00 68.50 85 VAL A CA 1
ATOM 683 C C . VAL A 1 85 ? -2.823 -5.628 8.917 1.00 68.50 85 VAL A C 1
ATOM 685 O O . VAL A 1 85 ? -3.052 -6.782 8.562 1.00 68.50 85 VAL A O 1
ATOM 688 N N . GLU A 1 86 ? -3.739 -4.670 8.844 1.00 79.62 86 GLU A N 1
ATOM 689 C CA . GLU A 1 86 ? -5.113 -4.880 8.378 1.00 79.62 86 GLU A CA 1
ATOM 690 C C . GLU A 1 86 ? -5.195 -4.966 6.852 1.00 79.62 86 GLU A C 1
ATOM 692 O O . GLU A 1 86 ? -6.056 -5.638 6.278 1.00 79.62 86 GLU A O 1
ATOM 697 N N . THR A 1 87 ? -4.349 -4.212 6.159 1.00 78.31 87 THR A N 1
ATOM 698 C CA . THR A 1 87 ? -4.290 -4.165 4.696 1.00 78.31 87 THR A CA 1
ATOM 699 C C . THR A 1 87 ? -2.907 -3.690 4.294 1.00 78.31 87 THR A C 1
ATOM 701 O O . THR A 1 87 ? -2.423 -2.711 4.850 1.00 78.31 87 THR A O 1
ATOM 704 N N . SER A 1 88 ? -2.289 -4.345 3.318 1.00 80.88 88 SER A N 1
ATOM 705 C CA . SER A 1 88 ? -1.043 -3.886 2.713 1.00 80.88 88 SER A CA 1
ATOM 706 C C . SER A 1 88 ? -0.976 -4.283 1.247 1.00 80.88 88 SER A C 1
ATOM 708 O O . SER A 1 88 ? -1.576 -5.279 0.834 1.00 80.88 88 SER A O 1
ATOM 710 N N . ASP A 1 89 ? -0.271 -3.484 0.451 1.00 82.44 89 ASP A N 1
ATOM 711 C CA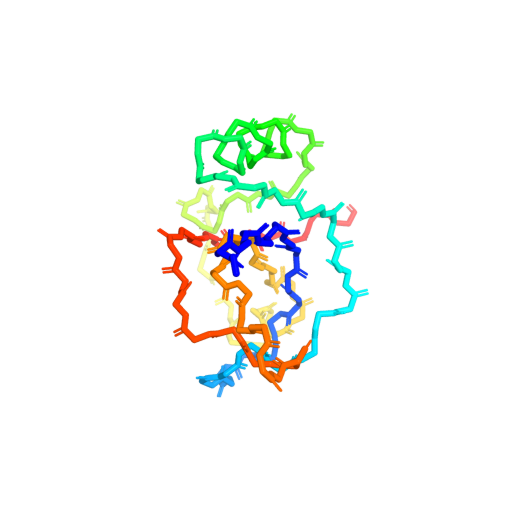 . ASP A 1 89 ? -0.034 -3.784 -0.959 1.00 82.44 89 ASP A CA 1
ATOM 712 C C . ASP A 1 89 ? 1.286 -3.162 -1.435 1.00 82.44 89 ASP A C 1
ATOM 714 O O . ASP A 1 89 ? 1.710 -2.117 -0.932 1.00 82.44 89 ASP A O 1
ATOM 718 N N . ASN A 1 90 ? 1.942 -3.825 -2.386 1.00 84.81 90 ASN A N 1
ATOM 719 C CA . ASN A 1 90 ? 3.282 -3.475 -2.849 1.00 84.81 90 ASN A CA 1
ATOM 720 C C . ASN A 1 90 ? 3.222 -2.654 -4.136 1.00 84.81 90 ASN A C 1
ATOM 722 O O . ASN A 1 90 ? 2.532 -3.002 -5.099 1.00 84.81 90 ASN A O 1
ATOM 726 N N . TYR A 1 91 ? 4.020 -1.596 -4.166 1.00 85.62 91 TY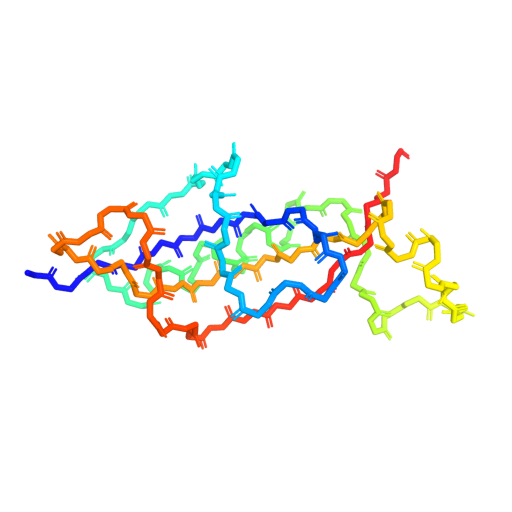R A N 1
ATOM 727 C CA . TYR A 1 91 ? 4.097 -0.642 -5.255 1.00 85.62 91 TYR A CA 1
ATOM 728 C C . TYR A 1 91 ? 5.546 -0.404 -5.665 1.00 85.62 91 TYR A C 1
ATOM 730 O O . TYR A 1 91 ? 6.455 -0.351 -4.841 1.00 85.62 91 TYR A O 1
ATOM 738 N N . TRP A 1 92 ? 5.736 -0.235 -6.962 1.00 87.44 92 TRP A N 1
ATOM 739 C CA . TRP A 1 92 ? 6.966 0.181 -7.599 1.00 87.44 92 TRP A CA 1
ATOM 740 C C . TRP A 1 92 ? 7.056 1.704 -7.634 1.00 87.44 92 TRP A C 1
ATOM 742 O O . TRP A 1 92 ? 6.143 2.372 -8.131 1.00 87.44 92 TRP A O 1
ATOM 752 N N . ILE A 1 93 ? 8.146 2.254 -7.109 1.00 84.00 93 ILE A N 1
ATOM 753 C CA . ILE A 1 93 ? 8.423 3.689 -7.135 1.00 84.00 93 ILE A CA 1
ATOM 754 C C . ILE A 1 93 ? 8.729 4.093 -8.578 1.00 84.00 93 ILE A C 1
ATOM 756 O O . ILE A 1 93 ? 9.684 3.613 -9.184 1.00 84.00 93 ILE A O 1
ATOM 760 N N . ASN A 1 94 ? 7.907 4.988 -9.121 1.00 76.25 94 ASN A N 1
ATOM 761 C CA . ASN A 1 94 ? 8.130 5.576 -10.437 1.00 76.25 94 ASN A CA 1
ATOM 762 C C . ASN A 1 94 ? 8.848 6.922 -10.250 1.00 76.25 94 ASN A C 1
ATOM 764 O O . ASN A 1 94 ? 8.235 7.865 -9.741 1.00 76.25 94 ASN A O 1
ATOM 768 N N . GLU A 1 95 ? 10.133 6.989 -10.612 1.00 62.22 95 GLU A N 1
ATOM 769 C CA . GLU A 1 95 ? 10.944 8.224 -10.600 1.00 62.22 95 GLU A CA 1
ATOM 770 C C . GLU A 1 95 ? 10.499 9.259 -11.651 1.00 62.22 95 GLU A C 1
ATOM 772 O O . GLU A 1 95 ? 10.097 8.867 -12.773 1.00 62.22 95 GLU A O 1
#

Sequence (95 aa):
MKKYVLGWQTTECYGSYLQSLDKETAEFDNLKEAKAAFDKELKATRNTKVSDLDYDPSDDECRHNLTNLYIALADTEDDTVFEDVETSDNYWINE

Radius of gyration: 13.65 Å; chains: 1; bounding box: 32×20×42 Å

Secondary structure (DSSP, 8-state):
--EEEEEEEE--TT-SS----SEEEEEESSHHHHHHHHHHHHHH--PEEGGG-SS---HHHHHHHEEEEEEEEEPSS-TT-EEEEEEEEEEE---

Foldseek 3Di:
DKKKWKAKAQDQDDDPFSADGPDRPDMDPDPVVSVVVLVVVVVVDPWAFQVRDPDDDDPVLCNPFKMKIWMFIQDPVDNGGGPGTPDMGITGHDD

pLDDT: mean 75.66, std 15.34, range [40.78, 93.88]